Protein AF-A0A432Y8M1-F1 (afdb_monomer)

Structure (mmCIF, N/CA/C/O backbone):
data_AF-A0A432Y8M1-F1
#
_entry.id   AF-A0A432Y8M1-F1
#
loop_
_atom_site.group_PDB
_atom_site.id
_atom_site.type_symbol
_atom_site.label_atom_id
_atom_site.label_alt_id
_atom_site.label_comp_id
_atom_site.label_asym_id
_atom_site.label_entity_id
_atom_site.label_seq_id
_atom_site.pdbx_PDB_ins_code
_atom_site.Cartn_x
_atom_site.Cartn_y
_atom_site.Cartn_z
_atom_site.occupancy
_atom_site.B_iso_or_equiv
_atom_site.auth_seq_id
_atom_site.auth_comp_id
_atom_site.auth_asym_id
_atom_site.auth_atom_id
_atom_site.pdbx_PDB_model_num
ATOM 1 N N . MET A 1 1 ? -26.829 2.222 3.433 1.00 35.28 1 MET A N 1
ATOM 2 C CA . MET A 1 1 ? -25.583 2.403 4.206 1.00 35.28 1 MET A CA 1
ATOM 3 C C . MET A 1 1 ? -25.893 1.887 5.600 1.00 35.28 1 MET A C 1
ATOM 5 O O . MET A 1 1 ? -26.608 2.562 6.320 1.00 35.28 1 MET A O 1
ATOM 9 N N . PHE A 1 2 ? -25.523 0.645 5.918 1.00 35.84 2 PHE A N 1
ATOM 10 C CA . PHE A 1 2 ? -25.768 0.104 7.256 1.00 35.84 2 PHE A CA 1
ATOM 11 C C . PHE A 1 2 ? -24.775 0.771 8.207 1.00 35.84 2 PHE A C 1
ATOM 13 O O . PHE A 1 2 ? -23.561 0.630 8.025 1.00 35.84 2 PHE A O 1
ATOM 20 N N . ALA A 1 3 ? -25.286 1.562 9.150 1.00 47.31 3 ALA A N 1
ATOM 21 C CA . ALA A 1 3 ? -24.509 1.969 10.307 1.00 47.31 3 ALA A CA 1
ATOM 22 C C . ALA A 1 3 ? -24.075 0.677 11.006 1.00 47.31 3 ALA A C 1
ATOM 24 O O . ALA A 1 3 ? -24.901 -0.184 11.295 1.00 47.31 3 ALA A O 1
ATOM 25 N N . ILE A 1 4 ? -22.766 0.478 11.137 1.00 62.84 4 ILE A N 1
ATOM 26 C CA . ILE A 1 4 ? -22.266 -0.590 11.994 1.00 62.84 4 ILE A CA 1
ATOM 27 C C . ILE A 1 4 ? -22.214 0.035 13.368 1.00 62.84 4 ILE A C 1
ATOM 29 O O . ILE A 1 4 ? -21.356 0.887 13.613 1.00 62.84 4 ILE A O 1
ATOM 33 N N . ASP A 1 5 ? -23.159 -0.357 14.208 1.00 76.69 5 ASP A N 1
ATOM 34 C CA . ASP A 1 5 ? -23.204 0.077 15.591 1.00 76.69 5 ASP A CA 1
ATOM 35 C C . ASP A 1 5 ? -22.065 -0.624 16.328 1.00 76.69 5 ASP A C 1
ATOM 37 O O . ASP A 1 5 ? -22.102 -1.826 16.596 1.00 76.69 5 ASP A O 1
ATOM 41 N N . LEU A 1 6 ? -20.986 0.125 16.565 1.00 87.44 6 LEU A N 1
ATOM 42 C CA . LEU A 1 6 ? -19.929 -0.319 17.462 1.00 87.44 6 LEU A CA 1
ATOM 43 C C . LEU A 1 6 ? -20.512 -0.465 18.875 1.00 87.44 6 LEU A C 1
ATOM 45 O O . LEU A 1 6 ? -21.415 0.301 19.229 1.00 87.44 6 LEU A O 1
ATOM 49 N N . PRO A 1 7 ? -19.987 -1.392 19.695 1.00 87.25 7 PRO A N 1
ATOM 50 C CA . PRO A 1 7 ? -20.422 -1.533 21.076 1.00 87.25 7 PRO A CA 1
ATOM 51 C C . PRO A 1 7 ? -20.387 -0.174 21.805 1.00 87.25 7 PRO A C 1
ATOM 53 O O . PRO A 1 7 ? -19.376 0.538 21.732 1.00 87.25 7 PRO A O 1
ATOM 56 N N . PRO A 1 8 ? -21.486 0.237 22.466 1.00 82.81 8 PRO A N 1
ATOM 57 C CA . PRO A 1 8 ? -21.616 1.586 23.025 1.00 82.81 8 PRO A CA 1
ATOM 58 C C . PRO A 1 8 ? -20.596 1.870 24.139 1.00 82.81 8 PRO A C 1
ATOM 60 O O . PRO A 1 8 ? -20.218 3.018 24.370 1.00 82.81 8 PRO A O 1
ATOM 63 N N . ASP A 1 9 ? -20.100 0.823 24.796 1.00 85.81 9 ASP A N 1
ATOM 64 C CA . ASP A 1 9 ? -19.074 0.851 25.838 1.00 85.81 9 ASP A CA 1
ATOM 65 C C . ASP A 1 9 ? -17.673 1.224 25.324 1.00 85.81 9 ASP A C 1
ATOM 67 O O . ASP A 1 9 ? -16.829 1.654 26.112 1.00 85.81 9 ASP A O 1
ATOM 71 N N . TRP A 1 10 ? -17.412 1.120 24.015 1.00 87.69 10 TRP A N 1
ATOM 72 C CA . TRP A 1 10 ? -16.089 1.403 23.440 1.00 87.69 10 TRP A CA 1
ATOM 73 C C . TRP A 1 10 ? -15.780 2.893 23.283 1.00 87.69 10 TRP A C 1
ATOM 75 O O . TRP A 1 10 ? -14.621 3.254 23.061 1.00 87.69 10 TRP A O 1
ATOM 85 N N . GLN A 1 11 ? -16.800 3.760 23.365 1.00 88.19 11 GLN A N 1
ATOM 86 C CA . GLN A 1 11 ? -16.660 5.215 23.216 1.00 88.19 11 GLN A CA 1
ATOM 87 C C . GLN A 1 11 ? -15.778 5.592 22.007 1.00 88.19 11 GLN A C 1
ATOM 89 O O . GLN A 1 11 ? -14.809 6.352 22.112 1.00 88.19 11 GLN A O 1
ATOM 94 N N . ALA A 1 12 ? -16.073 4.988 20.854 1.00 90.25 12 ALA A N 1
ATOM 95 C CA . ALA A 1 12 ? -15.251 5.099 19.659 1.00 90.25 12 ALA A CA 1
ATOM 96 C C . ALA A 1 12 ? -15.349 6.500 19.037 1.00 90.25 12 ALA A C 1
ATOM 98 O O . ALA A 1 12 ? -16.434 6.984 18.723 1.00 90.25 12 ALA A O 1
ATOM 99 N N . THR A 1 13 ? -14.207 7.140 18.797 1.00 90.81 13 THR A N 1
ATOM 100 C CA . THR A 1 13 ? -14.116 8.388 18.028 1.00 90.81 13 THR A CA 1
ATOM 101 C C . THR A 1 13 ? -13.497 8.091 16.668 1.00 90.81 13 THR A C 1
ATOM 103 O O . THR A 1 13 ? -12.425 7.489 16.596 1.00 90.81 13 THR A O 1
ATOM 106 N N . VAL A 1 14 ? -14.158 8.501 15.580 1.00 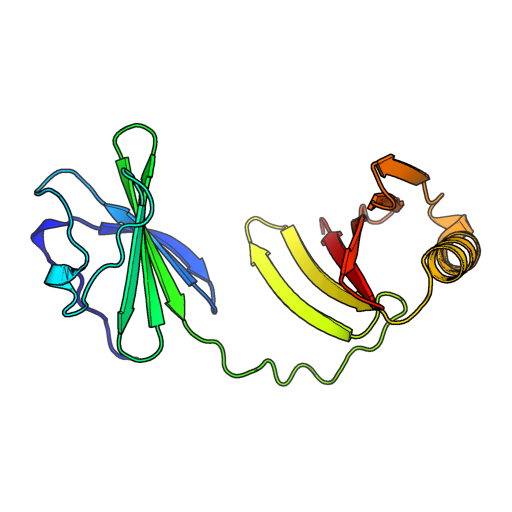91.12 14 VAL A N 1
ATOM 107 C CA . VAL A 1 14 ? -13.598 8.373 14.226 1.00 91.12 14 VAL A CA 1
ATOM 108 C C . VAL A 1 14 ? -12.345 9.237 14.135 1.00 91.12 14 VAL A C 1
ATOM 110 O O . VAL A 1 14 ? -12.407 10.450 14.314 1.00 91.12 14 VAL A O 1
ATOM 113 N N . TRP A 1 15 ? -11.209 8.605 13.854 1.00 89.75 15 TRP A N 1
ATOM 114 C CA . TRP A 1 15 ? -9.935 9.291 13.656 1.00 89.75 15 TRP A CA 1
ATOM 115 C C . TRP A 1 15 ? -9.661 9.547 12.172 1.00 89.75 15 TRP A C 1
ATOM 117 O O . TRP A 1 15 ? -9.171 10.608 11.795 1.00 89.75 15 TRP A O 1
ATOM 127 N N . SER A 1 16 ? -10.005 8.587 11.309 1.00 85.44 16 SER A N 1
ATOM 128 C CA . SER A 1 16 ? -9.890 8.733 9.859 1.00 85.44 16 SER A CA 1
ATOM 129 C C . SER A 1 16 ? -10.955 7.911 9.150 1.00 85.44 16 SER A C 1
ATOM 131 O O . SER A 1 16 ? -11.221 6.767 9.520 1.00 85.44 16 SER A O 1
ATOM 133 N N . GLU A 1 17 ? -11.539 8.472 8.096 1.00 89.19 17 GLU A N 1
ATOM 134 C CA . GLU A 1 17 ? -12.422 7.740 7.203 1.00 89.19 17 GLU A CA 1
ATOM 135 C C . GLU A 1 17 ? -11.979 7.894 5.749 1.00 89.19 17 GLU A C 1
ATOM 137 O O . GLU A 1 17 ? -11.728 8.987 5.245 1.00 89.19 17 GLU A O 1
ATOM 142 N N . GLN A 1 18 ? -11.885 6.755 5.075 1.00 82.75 18 GLN A N 1
ATOM 143 C CA . GLN A 1 18 ? -11.582 6.610 3.664 1.00 82.75 18 GLN A CA 1
ATOM 144 C C . GLN A 1 18 ? -12.573 5.623 3.039 1.00 82.75 18 GLN A C 1
ATOM 146 O O . GLN A 1 18 ? -13.315 4.902 3.714 1.00 82.75 18 GLN A O 1
ATOM 151 N N . ARG A 1 19 ? -12.566 5.533 1.708 1.00 80.12 19 ARG A N 1
ATOM 152 C CA . ARG A 1 19 ? -13.447 4.605 0.988 1.00 80.12 19 ARG A CA 1
ATOM 153 C C . ARG A 1 19 ? -13.181 3.142 1.375 1.00 80.12 19 ARG A C 1
ATOM 155 O O . ARG A 1 19 ? -14.126 2.385 1.582 1.00 80.12 19 ARG A O 1
ATOM 162 N N . SER A 1 20 ? -11.909 2.752 1.473 1.00 82.50 20 SER A N 1
ATOM 163 C CA . SER A 1 20 ? -11.458 1.390 1.804 1.00 82.50 20 SER A CA 1
ATOM 164 C C . SER A 1 20 ? -11.380 1.109 3.294 1.00 82.50 20 SER A C 1
ATOM 166 O O . SER A 1 20 ? -11.316 -0.057 3.669 1.00 82.50 20 SER A O 1
ATOM 168 N N . GLN A 1 21 ? -11.347 2.132 4.147 1.00 90.44 21 GLN A N 1
ATOM 169 C CA . GLN A 1 21 ? -11.118 1.916 5.568 1.00 90.44 21 GLN A CA 1
ATOM 170 C C . GLN A 1 21 ? -11.721 2.999 6.451 1.00 90.44 21 GLN A C 1
ATOM 172 O O . GLN A 1 21 ? -11.829 4.154 6.056 1.00 90.44 21 GLN A O 1
ATOM 177 N N . THR A 1 22 ? -12.060 2.625 7.675 1.00 92.62 22 THR A N 1
ATOM 178 C CA . THR A 1 22 ? -12.369 3.566 8.750 1.00 92.62 22 THR A CA 1
ATOM 179 C C . THR A 1 22 ? -11.517 3.193 9.953 1.00 92.62 22 THR A C 1
ATOM 181 O O . THR A 1 22 ? -11.415 2.011 10.281 1.00 92.62 22 THR A O 1
ATOM 184 N N . ILE A 1 23 ? -10.902 4.188 10.584 1.00 91.81 23 ILE A N 1
ATOM 185 C CA . ILE A 1 23 ? -10.069 4.040 11.773 1.00 91.81 23 ILE A CA 1
ATOM 186 C C . ILE A 1 23 ? -10.751 4.788 12.914 1.00 91.81 23 ILE A C 1
ATOM 188 O O . ILE A 1 23 ? -11.070 5.973 12.785 1.00 91.81 23 ILE A O 1
ATOM 192 N N . TRP A 1 24 ? -10.931 4.104 14.036 1.00 94.44 24 TRP A N 1
ATOM 193 C CA . TRP A 1 24 ? -11.433 4.669 15.279 1.00 94.44 24 TRP A CA 1
ATOM 194 C C . TRP A 1 24 ? -10.377 4.575 16.369 1.00 94.44 24 TRP A C 1
ATOM 196 O O . TRP A 1 24 ? -9.664 3.577 16.482 1.00 94.44 24 TRP A O 1
ATOM 206 N N . GLN A 1 25 ? -10.337 5.600 17.208 1.00 93.31 25 GLN A N 1
ATOM 207 C CA . GLN A 1 25 ? -9.683 5.549 18.505 1.00 93.31 25 GLN A CA 1
ATOM 208 C C . GLN A 1 25 ? -10.733 5.157 19.547 1.00 93.31 25 GLN A C 1
ATOM 210 O O . GLN A 1 25 ? -11.786 5.795 19.631 1.00 93.31 25 GLN A O 1
ATOM 215 N N . LEU A 1 26 ? -10.467 4.110 20.324 1.00 92.12 26 LEU A N 1
ATOM 216 C CA . LEU A 1 26 ? -11.366 3.643 21.379 1.00 92.12 26 LEU A CA 1
ATOM 217 C C . LEU A 1 26 ? -10.929 4.237 22.722 1.00 92.12 26 LEU A C 1
ATOM 219 O O . LEU A 1 26 ? -9.731 4.279 23.028 1.00 92.12 26 LEU A O 1
ATOM 223 N N . ARG A 1 27 ? -11.885 4.710 23.529 1.00 85.00 27 ARG A N 1
ATOM 224 C CA . ARG A 1 27 ? -11.609 5.277 24.858 1.00 85.00 27 ARG A CA 1
ATOM 225 C C . ARG A 1 27 ? -11.941 4.267 25.953 1.00 85.00 27 ARG A C 1
ATOM 227 O O . ARG A 1 27 ? -12.820 3.428 25.803 1.00 85.00 27 ARG A O 1
ATOM 234 N N . ARG A 1 28 ? -11.180 4.341 27.052 1.00 63.69 28 ARG A N 1
ATOM 235 C CA . ARG A 1 28 ? -11.203 3.399 28.183 1.00 63.69 28 ARG A CA 1
ATOM 236 C C . ARG A 1 28 ? -12.559 3.411 28.906 1.00 63.69 28 ARG A C 1
ATOM 238 O O . ARG A 1 28 ? -12.728 4.145 29.872 1.00 63.69 28 ARG A O 1
ATOM 245 N N . GLY A 1 29 ? -13.497 2.593 28.437 1.00 67.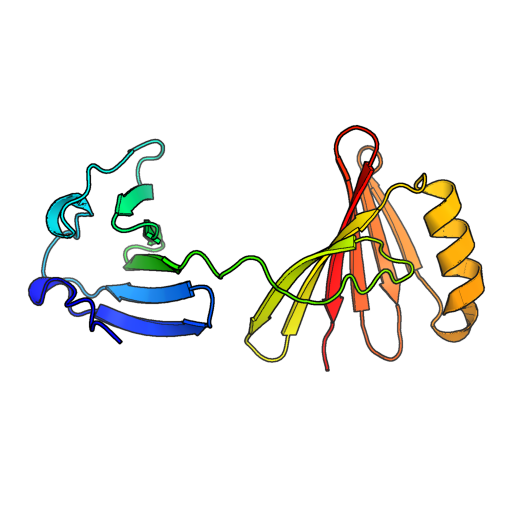38 29 GLY A N 1
ATOM 246 C CA . GLY A 1 29 ? -14.643 2.110 29.212 1.00 67.38 29 GLY A CA 1
ATOM 247 C C . GLY A 1 29 ? -14.412 0.660 29.643 1.00 67.38 29 GLY A C 1
ATOM 248 O O . GLY A 1 29 ? -14.255 0.377 30.827 1.00 67.38 29 GLY A O 1
ATOM 249 N N . ALA A 1 30 ? -14.288 -0.237 28.663 1.00 70.38 30 ALA A N 1
ATOM 250 C CA . ALA A 1 30 ? -13.956 -1.653 28.832 1.00 70.38 30 ALA A CA 1
ATOM 251 C C . ALA A 1 30 ? -12.789 -2.059 27.908 1.00 70.38 30 ALA A C 1
ATOM 253 O O . ALA A 1 30 ? -12.454 -1.324 26.977 1.00 70.38 30 ALA A O 1
ATOM 254 N N . LEU A 1 31 ? -12.150 -3.209 28.169 1.00 85.12 31 LEU A N 1
ATOM 255 C CA . LEU A 1 31 ? -11.131 -3.766 27.271 1.00 85.12 31 LEU A CA 1
ATOM 256 C C . LEU A 1 31 ? -11.832 -4.229 25.977 1.00 85.12 31 LEU A C 1
ATOM 258 O O . LEU A 1 31 ? -12.634 -5.162 26.044 1.00 85.12 31 LEU A O 1
ATOM 262 N N . PRO A 1 32 ? -11.583 -3.591 24.820 1.00 88.75 32 PRO A N 1
ATOM 263 C CA . PRO A 1 32 ? -12.315 -3.917 23.605 1.00 88.75 32 PRO A CA 1
ATOM 264 C C . PRO A 1 32 ? -11.957 -5.325 23.127 1.00 88.75 32 PRO A C 1
ATOM 266 O O . PRO A 1 32 ? -10.792 -5.723 23.157 1.00 88.75 32 PRO A O 1
ATOM 269 N N . SER A 1 33 ? -12.955 -6.068 22.650 1.00 90.12 33 SER A N 1
ATOM 270 C CA . SER A 1 33 ? -12.753 -7.388 22.052 1.00 90.12 33 SER A CA 1
ATOM 271 C C . SER A 1 33 ? -13.498 -7.520 20.734 1.00 90.12 33 SER A C 1
ATOM 273 O O . SER A 1 33 ? -14.707 -7.314 20.661 1.00 90.12 33 SER A O 1
ATOM 275 N N . LEU A 1 34 ? -12.802 -7.975 19.692 1.00 91.00 34 LEU A N 1
ATOM 276 C CA . LEU A 1 34 ? -13.424 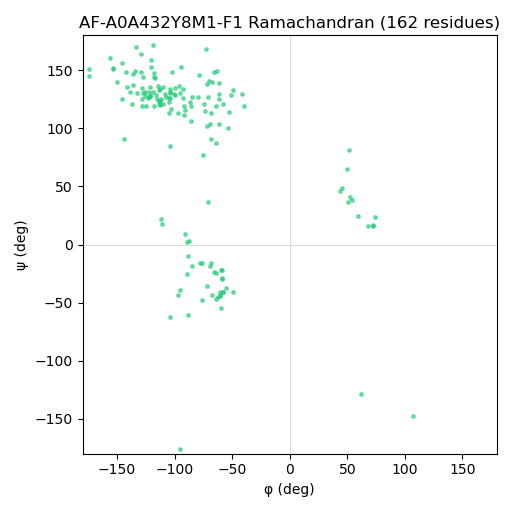-8.245 18.395 1.00 91.00 34 LEU A CA 1
ATOM 277 C C . LEU A 1 34 ? -14.559 -9.285 18.473 1.00 91.00 34 LEU A C 1
ATOM 279 O O . LEU A 1 34 ? -15.461 -9.249 17.643 1.00 91.00 34 LEU A O 1
ATOM 283 N N . THR A 1 35 ? -14.601 -10.139 19.502 1.00 90.31 35 THR A N 1
ATOM 284 C CA . THR A 1 35 ? -15.742 -11.047 19.729 1.00 90.31 35 THR A CA 1
ATOM 285 C C . THR A 1 35 ? -17.073 -10.313 19.909 1.00 90.31 35 THR A C 1
ATOM 287 O O . THR A 1 35 ? -18.109 -10.834 19.502 1.00 90.31 35 THR A O 1
ATOM 290 N N . GLN A 1 36 ? -17.059 -9.085 20.442 1.00 89.44 36 GLN A N 1
ATOM 291 C CA . GLN A 1 36 ? -18.254 -8.241 20.587 1.00 89.44 36 GLN A CA 1
ATOM 292 C C . GLN A 1 36 ? -18.802 -7.762 19.231 1.00 89.44 36 GLN A C 1
ATOM 294 O O . GLN A 1 36 ? -19.949 -7.338 19.152 1.00 89.44 36 GLN A O 1
ATOM 299 N N . LEU A 1 37 ? -18.010 -7.867 18.156 1.00 87.69 37 LEU A N 1
ATOM 300 C CA . LEU A 1 37 ? -18.436 -7.615 16.775 1.00 87.69 37 LEU A CA 1
ATOM 301 C C . LEU A 1 37 ? -18.958 -8.884 16.077 1.00 87.69 37 LEU A C 1
ATOM 303 O O . LEU A 1 37 ? -19.182 -8.874 14.867 1.00 87.69 37 LEU A O 1
ATOM 307 N N . GLY A 1 38 ? -19.136 -9.985 16.816 1.00 86.50 38 GLY A N 1
ATOM 308 C CA . GLY A 1 38 ? -19.679 -11.237 16.290 1.00 86.50 38 GLY A CA 1
ATOM 309 C C . GLY A 1 38 ? -18.704 -12.029 15.416 1.00 86.50 38 GLY A C 1
ATOM 310 O O . GLY A 1 38 ? -19.139 -12.814 14.578 1.00 86.50 38 GLY A O 1
ATOM 311 N N . CYS A 1 39 ? -17.395 -11.831 15.584 1.00 85.25 39 CYS A N 1
ATOM 312 C CA . CYS A 1 39 ? -16.365 -12.559 14.846 1.00 85.25 39 CYS A CA 1
ATOM 313 C C . CYS A 1 39 ? -15.436 -13.344 15.786 1.00 85.25 39 CYS A C 1
ATOM 315 O O . CYS A 1 39 ? -15.319 -13.025 16.969 1.00 85.25 39 CYS A O 1
ATOM 317 N N . GLN A 1 40 ? -14.748 -14.365 15.263 1.00 90.94 40 GLN A N 1
ATOM 318 C CA . GLN A 1 40 ? -13.701 -15.065 16.011 1.00 90.94 40 GLN A CA 1
ATOM 319 C C . GLN A 1 40 ? -12.332 -14.430 15.729 1.00 90.94 40 GLN A C 1
ATOM 321 O O . GLN A 1 40 ? -11.857 -14.511 14.594 1.00 90.94 40 GLN A O 1
ATOM 326 N N . PRO A 1 41 ? -11.705 -13.765 16.717 1.00 88.69 41 PRO A N 1
ATOM 327 C CA . PRO A 1 41 ? -10.414 -13.129 16.523 1.00 88.69 41 PRO A CA 1
ATOM 328 C C . PRO A 1 41 ? -9.281 -14.141 16.392 1.00 88.69 41 PRO A C 1
ATOM 330 O O . PRO A 1 41 ? -9.163 -15.094 17.160 1.00 88.69 41 PRO A O 1
ATOM 333 N N . VAL A 1 42 ? -8.386 -13.865 15.451 1.00 88.38 42 VAL A N 1
ATOM 334 C CA . VAL A 1 42 ? -7.087 -14.514 15.331 1.00 88.38 42 VAL A CA 1
ATOM 335 C C . VAL A 1 42 ? -6.069 -13.686 16.114 1.00 88.38 42 VAL A C 1
ATOM 337 O O . VAL A 1 42 ? -5.825 -12.515 15.811 1.00 88.38 42 VAL A O 1
ATOM 340 N N . HIS A 1 43 ? -5.465 -14.305 17.126 1.00 79.94 43 HIS A N 1
ATOM 341 C CA . HIS A 1 43 ? -4.448 -13.696 17.983 1.00 79.94 43 HIS A CA 1
ATOM 342 C C . HIS A 1 43 ? -3.066 -14.216 17.596 1.00 79.94 43 HIS A C 1
ATOM 344 O O . HIS A 1 43 ? -2.574 -15.185 18.167 1.00 79.94 43 HIS A O 1
ATOM 350 N N . GLN A 1 44 ? -2.443 -13.589 16.600 1.00 70.25 44 GLN A N 1
ATOM 351 C CA . GLN A 1 44 ? -1.074 -13.944 16.214 1.00 70.25 44 GLN A CA 1
ATOM 352 C C . GLN A 1 44 ? -0.019 -13.139 16.989 1.00 70.25 44 GLN A C 1
ATOM 354 O O . GLN A 1 44 ? 1.097 -13.617 17.176 1.00 70.25 44 GLN A O 1
ATOM 359 N N . PHE A 1 45 ? -0.369 -11.944 17.484 1.00 75.31 45 PHE A N 1
ATOM 360 C CA . PHE A 1 45 ? 0.535 -11.099 18.269 1.00 75.31 45 PHE A CA 1
ATOM 361 C C . PHE A 1 45 ? -0.181 -10.516 19.494 1.00 75.31 45 PHE A C 1
ATOM 363 O O . PHE A 1 45 ? -1.366 -10.206 19.442 1.00 75.31 45 PHE A O 1
ATOM 370 N N . ALA A 1 46 ? 0.542 -10.323 20.601 1.00 73.50 46 ALA A N 1
ATOM 371 C CA . ALA A 1 46 ? -0.049 -9.979 21.902 1.00 73.50 46 ALA A CA 1
ATOM 372 C C . ALA A 1 46 ? -0.881 -8.679 21.924 1.00 73.50 46 ALA A C 1
ATOM 374 O O . ALA A 1 46 ? -1.811 -8.560 22.712 1.00 73.50 46 ALA A O 1
ATOM 375 N N . ARG A 1 47 ? -0.562 -7.708 21.060 1.00 83.00 47 ARG A N 1
ATOM 376 C CA . ARG A 1 47 ? -1.229 -6.392 20.983 1.00 83.00 47 ARG A CA 1
ATOM 377 C C . ARG A 1 47 ? -2.053 -6.207 19.713 1.00 83.00 47 ARG A C 1
ATOM 379 O O . ARG A 1 47 ? -2.338 -5.081 19.313 1.00 83.00 47 ARG A O 1
ATOM 386 N N . PHE A 1 48 ? -2.370 -7.307 19.042 1.00 86.44 48 PHE A N 1
ATOM 387 C CA . PHE A 1 48 ? -2.983 -7.294 17.727 1.00 86.44 48 PHE A CA 1
ATOM 388 C C . PHE A 1 48 ? -3.942 -8.467 17.593 1.00 86.44 48 PHE A C 1
ATOM 390 O O . PHE A 1 48 ? -3.573 -9.630 17.751 1.00 86.44 48 PHE A O 1
ATOM 397 N N . SER A 1 49 ? -5.180 -8.159 17.250 1.00 90.38 49 SER A N 1
ATOM 398 C CA . SER A 1 49 ? -6.169 -9.161 16.890 1.00 90.38 49 SER A CA 1
ATOM 399 C C . SER A 1 49 ? -6.890 -8.722 15.636 1.00 90.38 49 SER A C 1
ATOM 401 O O . SER A 1 49 ? -7.037 -7.527 15.366 1.00 90.38 49 SER A O 1
ATOM 403 N N . TRP A 1 50 ? -7.318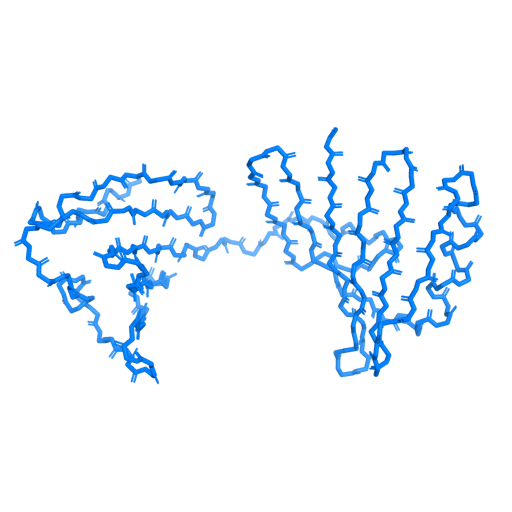 -9.693 14.847 1.00 93.31 50 TRP A N 1
ATOM 404 C CA . TRP A 1 50 ? -8.063 -9.420 13.633 1.00 93.31 50 TRP A CA 1
ATOM 405 C C . TRP A 1 50 ? -9.096 -10.503 13.377 1.00 93.31 50 TRP A C 1
ATOM 407 O O . TRP A 1 50 ? -8.967 -11.626 13.858 1.00 93.31 50 TRP A O 1
ATOM 417 N N . CYS A 1 51 ? -10.130 -10.160 12.626 1.00 90.75 51 CYS A N 1
ATOM 418 C CA . CYS A 1 51 ? -11.142 -11.107 12.188 1.00 90.75 51 CYS A CA 1
ATOM 419 C C . CYS A 1 51 ? -11.827 -10.608 10.917 1.00 90.75 51 CYS A C 1
ATOM 421 O O . CYS A 1 51 ? -11.812 -9.413 10.619 1.00 90.75 51 CYS A O 1
ATOM 423 N N . GLU A 1 52 ? -12.470 -11.513 10.186 1.00 89.31 52 GLU A N 1
ATOM 424 C CA . GLU A 1 52 ? -13.335 -11.151 9.067 1.00 89.31 52 GLU A CA 1
ATOM 425 C C . GLU A 1 52 ? -14.803 -11.379 9.445 1.00 89.31 52 GLU A C 1
ATOM 427 O O . GLU A 1 52 ? -15.171 -12.450 9.926 1.00 89.31 52 GLU A O 1
ATOM 432 N N . VAL A 1 53 ? -15.649 -10.372 9.223 1.00 89.38 53 VAL A N 1
ATOM 433 C CA . VAL A 1 53 ? -17.110 -10.484 9.334 1.00 89.38 53 VAL A CA 1
ATOM 434 C C . VAL A 1 53 ? -17.757 -9.661 8.226 1.00 89.38 53 VAL A C 1
ATOM 436 O O . VAL A 1 53 ? -17.331 -8.542 7.945 1.00 89.38 53 VAL A O 1
ATOM 439 N N . ASN A 1 54 ? -18.768 -10.214 7.553 1.00 86.25 54 ASN A N 1
ATOM 440 C CA . ASN A 1 54 ? -19.483 -9.552 6.451 1.00 86.25 54 ASN A CA 1
ATOM 441 C C . ASN A 1 54 ? -18.559 -9.013 5.333 1.00 86.25 54 ASN A C 1
ATOM 443 O O . ASN A 1 54 ? -18.769 -7.908 4.829 1.00 86.25 54 ASN A O 1
ATOM 447 N N . HIS A 1 55 ? -17.520 -9.772 4.958 1.00 85.38 55 HIS A N 1
ATOM 448 C CA . HIS A 1 55 ? -16.493 -9.371 3.976 1.00 85.38 55 HIS A CA 1
ATOM 449 C C . HIS A 1 55 ? -15.718 -8.095 4.344 1.00 85.38 55 HIS A C 1
ATOM 451 O O . HIS A 1 55 ? -15.212 -7.376 3.473 1.00 85.38 55 HIS A O 1
ATOM 457 N N . GLN A 1 56 ? -15.654 -7.786 5.635 1.00 89.56 56 GLN A N 1
ATOM 458 C CA . GLN A 1 56 ? -14.878 -6.690 6.185 1.00 89.56 56 GLN A CA 1
ATOM 459 C C . GLN A 1 56 ? -13.851 -7.263 7.146 1.00 89.56 56 GLN A C 1
ATOM 461 O O . GLN A 1 56 ? -14.183 -8.060 8.022 1.00 89.56 56 GLN A O 1
ATOM 466 N N . LEU A 1 57 ? -12.606 -6.834 6.976 1.00 90.94 57 LEU A N 1
ATOM 467 C CA . LEU A 1 57 ? -11.537 -7.171 7.899 1.00 90.94 57 LEU A CA 1
ATOM 468 C C . LEU A 1 57 ? -11.545 -6.138 9.021 1.00 90.94 57 LEU A C 1
ATOM 470 O O . LEU A 1 57 ? -11.410 -4.939 8.779 1.00 90.94 57 LEU A O 1
ATOM 474 N N . TRP A 1 58 ? -11.692 -6.616 10.244 1.00 93.19 58 TRP A N 1
ATOM 475 C CA . TRP A 1 58 ? -11.573 -5.818 11.449 1.00 93.19 58 TRP A CA 1
ATOM 476 C C . TRP A 1 58 ? -10.240 -6.099 12.101 1.00 93.19 58 TRP A C 1
ATOM 478 O O . TRP A 1 58 ? -9.836 -7.251 12.239 1.00 93.19 58 TRP A O 1
ATOM 488 N N . VAL A 1 59 ? -9.567 -5.032 12.498 1.00 93.38 59 VAL A N 1
ATOM 489 C CA . VAL A 1 59 ? -8.272 -5.082 13.158 1.00 93.38 59 VAL A CA 1
ATOM 490 C C . VAL A 1 59 ? -8.362 -4.256 14.424 1.00 93.38 59 VAL A C 1
ATOM 492 O O . VAL A 1 59 ? -8.713 -3.079 14.375 1.00 93.38 59 VAL A O 1
ATOM 495 N N . LEU A 1 60 ? -8.032 -4.874 15.549 1.00 92.88 60 LEU A N 1
ATOM 496 C CA . LEU A 1 60 ? -7.905 -4.222 16.839 1.00 92.88 60 LEU A CA 1
ATOM 497 C C . LEU A 1 60 ? -6.440 -4.276 17.259 1.00 92.88 60 LEU A C 1
ATOM 499 O O . LEU A 1 60 ? -5.863 -5.357 17.398 1.00 92.88 60 LEU A O 1
ATOM 503 N N . GLN A 1 61 ? -5.852 -3.104 17.466 1.00 93.69 61 GLN A N 1
ATOM 504 C CA . GLN A 1 61 ? -4.456 -2.958 17.861 1.00 93.69 61 GLN A CA 1
ATOM 505 C C . GLN A 1 61 ? -4.328 -2.080 19.105 1.00 93.69 61 GLN A C 1
ATOM 507 O O . GLN A 1 61 ? -5.048 -1.091 19.260 1.00 93.69 61 GLN A O 1
ATOM 512 N N . GLU A 1 62 ? -3.378 -2.421 19.968 1.00 90.62 62 GLU A N 1
ATOM 513 C CA . GLU A 1 62 ? -2.983 -1.596 21.105 1.00 90.62 62 GLU A CA 1
ATOM 514 C C . GLU A 1 62 ? -1.639 -0.917 20.816 1.00 90.62 62 GLU A C 1
ATOM 516 O O . GLU A 1 62 ? -0.627 -1.575 20.570 1.00 90.62 62 GLU A O 1
ATOM 521 N N . SER A 1 63 ? -1.615 0.414 20.873 1.00 88.81 63 SER A N 1
ATOM 522 C CA . SER A 1 63 ? -0.401 1.214 20.699 1.00 88.81 63 SER A CA 1
ATOM 523 C C . SER A 1 63 ? -0.372 2.352 21.711 1.00 88.81 63 SER A C 1
ATOM 525 O O . SER A 1 63 ? -1.366 3.053 21.887 1.00 88.81 63 SER A O 1
ATOM 527 N N . ALA A 1 64 ? 0.761 2.515 22.401 1.00 88.00 64 ALA A N 1
ATOM 528 C CA . ALA A 1 64 ? 0.960 3.529 23.444 1.00 88.00 64 ALA A CA 1
ATOM 529 C C . ALA A 1 64 ? -0.155 3.563 24.520 1.00 88.00 64 ALA A C 1
ATOM 531 O O . ALA A 1 64 ? -0.546 4.627 24.997 1.00 88.00 64 ALA A O 1
ATOM 532 N N . GLY A 1 65 ? -0.695 2.394 24.893 1.00 87.56 65 GLY A N 1
ATOM 533 C CA . GLY A 1 65 ? -1.766 2.273 25.892 1.00 87.56 65 GLY A CA 1
ATOM 534 C C . GLY A 1 65 ? -3.142 2.762 25.422 1.00 87.56 65 GLY A C 1
ATOM 535 O O . GLY A 1 65 ? -4.022 3.001 26.259 1.00 87.56 65 GLY A O 1
ATOM 536 N N . GLN A 1 66 ? -3.313 2.931 24.107 1.00 91.31 66 GLN A N 1
ATOM 537 C CA . GLN A 1 66 ? -4.565 3.257 23.431 1.00 91.31 66 GLN A CA 1
ATOM 538 C C . GLN A 1 66 ? -4.965 2.135 22.475 1.00 91.31 66 GLN A C 1
ATOM 540 O O . GLN A 1 66 ? -4.113 1.498 21.852 1.00 91.31 66 GLN A O 1
ATOM 545 N N . PHE A 1 67 ? -6.272 1.939 22.323 1.00 92.44 67 PHE A N 1
ATOM 546 C CA . PHE A 1 67 ? -6.828 0.965 21.396 1.00 92.44 67 PHE A CA 1
ATOM 547 C C . PHE A 1 67 ? -7.284 1.645 20.114 1.00 92.44 67 PHE A C 1
ATOM 549 O O . PHE A 1 67 ? -7.971 2.669 20.135 1.00 92.44 67 PHE A O 1
ATOM 556 N N . TRP A 1 68 ? -6.926 1.031 18.997 1.00 93.94 68 TRP A N 1
ATOM 557 C CA . TRP A 1 68 ? -7.307 1.472 17.670 1.00 93.94 68 TRP A CA 1
ATOM 558 C C . TRP A 1 68 ? -8.052 0.351 16.976 1.00 93.94 68 TRP A C 1
ATOM 560 O O . TRP A 1 68 ? -7.551 -0.769 16.865 1.00 93.94 68 TRP A O 1
ATOM 570 N N . LEU A 1 69 ? -9.238 0.677 16.486 1.00 94.00 69 LEU A N 1
ATOM 571 C CA . LEU A 1 69 ? -10.035 -0.216 15.670 1.00 94.00 69 LEU A CA 1
ATOM 572 C C . LEU A 1 69 ? -9.926 0.240 14.225 1.00 94.00 69 LEU A C 1
ATOM 574 O O . LEU A 1 69 ? -10.131 1.413 13.928 1.00 94.00 69 LEU A O 1
ATOM 578 N N . THR A 1 70 ? -9.631 -0.678 13.320 1.00 93.44 70 THR A N 1
ATOM 579 C CA . THR A 1 70 ? -9.639 -0.413 11.885 1.00 93.44 70 THR A CA 1
ATOM 580 C C . THR A 1 70 ? -10.582 -1.385 11.208 1.00 93.44 70 THR A C 1
ATOM 582 O O . THR A 1 70 ? -10.453 -2.596 11.362 1.00 93.44 70 THR A O 1
ATOM 585 N N . ARG A 1 71 ? -11.528 -0.853 10.438 1.00 93.31 71 ARG A N 1
ATOM 586 C CA . ARG A 1 71 ? -12.367 -1.632 9.530 1.00 93.31 71 ARG A CA 1
ATOM 587 C C . ARG A 1 71 ? -11.852 -1.422 8.127 1.00 93.31 71 ARG A C 1
ATOM 589 O O . ARG A 1 71 ? -11.982 -0.320 7.600 1.00 93.31 71 ARG A O 1
ATOM 596 N N . TYR A 1 72 ? -11.388 -2.485 7.498 1.00 89.06 72 TYR A N 1
ATOM 597 C CA . TYR A 1 72 ? -11.120 -2.531 6.073 1.00 89.06 72 TYR A CA 1
ATOM 598 C C . TYR A 1 72 ? -12.366 -3.024 5.348 1.00 89.06 72 TYR A C 1
ATOM 600 O O . TYR A 1 72 ? -12.826 -4.153 5.519 1.00 89.06 72 TYR A O 1
ATOM 608 N N . ARG A 1 73 ? -12.924 -2.150 4.519 1.00 87.00 73 ARG A N 1
ATOM 609 C CA . ARG A 1 73 ? -13.993 -2.487 3.591 1.00 87.00 73 ARG A CA 1
ATOM 610 C C . ARG A 1 73 ? -13.338 -3.046 2.339 1.00 87.00 73 ARG A C 1
ATOM 612 O O . ARG A 1 73 ? -12.487 -2.386 1.736 1.00 87.00 73 ARG A O 1
ATOM 619 N N . ARG A 1 74 ? -13.766 -4.233 1.910 1.00 77.44 74 ARG A N 1
ATOM 620 C CA . ARG A 1 74 ? -13.410 -4.730 0.584 1.00 77.44 74 ARG A CA 1
ATOM 621 C C . ARG A 1 74 ? -13.980 -3.752 -0.435 1.00 77.44 74 ARG A C 1
ATOM 623 O O . ARG A 1 74 ? -15.188 -3.704 -0.659 1.00 77.44 74 ARG A O 1
ATOM 630 N N . LEU A 1 75 ? -13.117 -2.919 -1.010 1.00 67.88 75 LEU A N 1
ATOM 631 C CA . LEU A 1 75 ? -13.531 -2.113 -2.142 1.00 67.88 75 LEU A CA 1
ATOM 632 C C . LEU A 1 75 ? -13.930 -3.078 -3.261 1.00 67.88 75 LEU A C 1
ATOM 634 O O . LEU A 1 75 ? -13.231 -4.081 -3.461 1.00 67.88 75 LEU A O 1
ATOM 638 N N . PRO A 1 76 ? -15.015 -2.804 -4.009 1.00 62.97 76 PRO A N 1
ATOM 639 C CA . PRO A 1 76 ? -15.180 -3.453 -5.300 1.00 62.97 76 PRO A CA 1
ATOM 640 C C . PRO A 1 76 ? -13.860 -3.277 -6.049 1.00 62.97 76 PRO A C 1
ATOM 642 O O . PRO A 1 76 ? -13.292 -2.178 -5.997 1.00 62.97 76 PRO A O 1
ATOM 645 N N . LYS A 1 77 ? -13.344 -4.368 -6.650 1.00 56.31 77 LYS A N 1
ATOM 646 C CA . LYS A 1 77 ? -12.102 -4.336 -7.439 1.00 56.31 77 LYS A CA 1
ATOM 647 C C . LYS A 1 77 ? -12.134 -3.041 -8.235 1.00 56.31 77 LYS A C 1
ATOM 649 O O . LYS A 1 77 ? -13.120 -2.855 -8.952 1.00 56.31 77 LYS A O 1
ATOM 654 N N . PRO A 1 78 ? -11.163 -2.132 -8.049 1.00 51.72 78 PRO A N 1
ATOM 655 C CA . PRO A 1 78 ? -11.219 -0.857 -8.723 1.00 51.72 78 PRO A CA 1
ATOM 656 C C . PRO A 1 78 ? -11.405 -1.139 -10.210 1.00 51.72 78 PRO A C 1
ATOM 658 O O . PRO A 1 78 ? -10.512 -1.677 -10.857 1.00 51.72 78 PRO A O 1
ATOM 661 N N . THR A 1 79 ? -12.556 -0.751 -10.760 1.00 48.38 79 THR A N 1
ATOM 662 C CA . THR A 1 79 ? -12.773 -0.580 -12.201 1.00 48.38 79 THR A CA 1
ATOM 663 C C . THR A 1 79 ? -11.999 0.652 -12.672 1.00 48.38 79 THR A C 1
ATOM 665 O O . THR A 1 79 ? -12.454 1.436 -13.497 1.00 48.38 79 THR A O 1
ATOM 668 N N . VAL A 1 80 ? -10.818 0.880 -12.097 1.00 53.91 80 VAL A N 1
ATOM 669 C CA . VAL A 1 80 ? -9.847 1.794 -12.656 1.00 53.91 80 VAL A CA 1
ATOM 670 C C . VAL A 1 80 ? -9.396 1.061 -13.902 1.00 53.91 80 VAL A C 1
ATOM 672 O O . VAL A 1 80 ? -8.701 0.047 -13.810 1.00 53.91 80 VAL A O 1
ATOM 675 N N . ALA A 1 81 ? -9.890 1.517 -15.057 1.00 55.84 81 ALA A N 1
ATOM 676 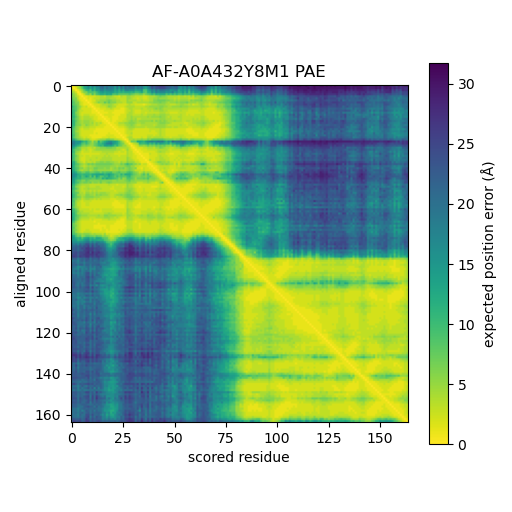C CA . ALA A 1 81 ? -9.381 1.084 -16.348 1.00 55.84 81 ALA A CA 1
ATOM 677 C C . ALA A 1 81 ? -7.856 1.018 -16.226 1.00 55.84 81 ALA A C 1
ATOM 679 O O . ALA A 1 81 ? -7.290 1.967 -15.673 1.00 55.84 81 ALA A O 1
ATOM 680 N N . PRO A 1 82 ? -7.209 -0.090 -16.624 1.00 55.75 82 PRO A N 1
ATOM 681 C CA . PRO A 1 82 ? -5.791 -0.289 -16.385 1.00 55.75 82 PRO A CA 1
ATOM 682 C C . PRO A 1 82 ? -5.036 0.913 -16.941 1.00 55.75 82 PRO A C 1
ATOM 684 O O . PRO A 1 82 ? -4.827 1.038 -18.146 1.00 55.75 82 PRO A O 1
ATOM 687 N N . ARG A 1 83 ? -4.649 1.835 -16.055 1.00 60.53 83 ARG A N 1
ATOM 688 C CA . ARG A 1 83 ? -3.714 2.900 -16.379 1.00 60.53 83 ARG A CA 1
ATOM 689 C C . ARG A 1 83 ? -2.361 2.219 -16.409 1.00 60.53 83 ARG A C 1
ATOM 691 O O . ARG A 1 83 ? -1.610 2.282 -15.444 1.00 60.53 83 ARG A O 1
ATOM 698 N N . ASN A 1 84 ? -2.104 1.509 -17.503 1.00 65.81 84 ASN A N 1
ATOM 699 C CA . ASN A 1 84 ? -0.774 1.043 -17.840 1.00 65.81 84 ASN A CA 1
ATOM 700 C C . ASN A 1 84 ? 0.033 2.288 -18.184 1.00 65.81 84 ASN A C 1
ATOM 702 O O . ASN A 1 84 ? 0.020 2.778 -19.311 1.00 65.81 84 ASN A O 1
ATOM 706 N N . ASN A 1 85 ? 0.673 2.849 -17.169 1.00 85.06 85 ASN A N 1
ATOM 707 C CA . ASN A 1 85 ? 1.746 3.800 -17.371 1.00 85.06 85 ASN A CA 1
ATOM 708 C C . ASN A 1 85 ? 3.078 3.040 -17.300 1.00 85.06 85 ASN A C 1
ATOM 710 O O . ASN A 1 85 ? 3.126 1.817 -17.162 1.00 85.06 85 ASN A O 1
ATOM 714 N N . TRP A 1 86 ? 4.178 3.776 -17.384 1.00 89.56 86 TRP A N 1
ATOM 715 C CA . TRP A 1 86 ? 5.517 3.202 -17.300 1.00 89.56 86 TRP A CA 1
ATOM 716 C C . TRP A 1 86 ? 5.802 2.460 -15.982 1.00 89.56 86 TRP A C 1
ATOM 718 O O . TRP A 1 86 ? 6.684 1.605 -15.946 1.00 89.56 86 TRP A O 1
ATOM 728 N N . ARG A 1 87 ? 5.053 2.764 -14.910 1.00 91.00 87 ARG A N 1
ATOM 729 C CA . ARG A 1 87 ? 5.152 2.090 -13.609 1.00 91.00 87 ARG A CA 1
ATOM 730 C C . ARG A 1 87 ? 4.495 0.709 -13.632 1.00 91.00 87 ARG A C 1
ATOM 732 O O . ARG A 1 87 ? 4.790 -0.102 -12.763 1.00 91.00 87 ARG A O 1
ATOM 739 N N . GLY A 1 88 ? 3.671 0.416 -14.637 1.00 91.56 88 GLY A N 1
ATOM 740 C CA . GLY A 1 88 ? 3.030 -0.878 -14.844 1.00 91.56 88 GLY A CA 1
ATOM 741 C C . GLY A 1 88 ? 1.539 -0.859 -14.521 1.00 91.56 88 GLY A C 1
ATOM 742 O O . GLY A 1 88 ? 0.849 0.140 -14.726 1.00 91.56 88 GLY A O 1
ATOM 743 N N . ARG A 1 89 ? 1.029 -1.994 -14.039 1.00 90.69 89 ARG A N 1
ATOM 744 C CA . ARG A 1 89 ? -0.383 -2.182 -13.701 1.00 90.69 89 ARG A CA 1
ATOM 745 C C . ARG A 1 89 ? -0.646 -1.692 -12.282 1.00 90.69 89 ARG A C 1
ATOM 747 O O . ARG A 1 89 ? -0.102 -2.254 -11.336 1.00 90.69 89 ARG A O 1
ATOM 754 N N . LEU A 1 90 ? -1.517 -0.697 -12.127 1.00 88.25 90 LEU A N 1
ATOM 755 C CA . LEU A 1 90 ? -1.965 -0.238 -10.810 1.00 88.25 90 LEU A CA 1
ATOM 756 C C . LEU A 1 90 ? -2.688 -1.375 -10.067 1.00 88.25 90 LEU A C 1
ATOM 758 O O . LEU A 1 90 ? -3.645 -1.957 -10.580 1.00 88.25 90 LEU A O 1
ATOM 762 N N . LEU A 1 91 ? -2.223 -1.683 -8.860 1.00 84.31 91 LEU A N 1
ATOM 763 C CA . LEU A 1 91 ? -2.839 -2.637 -7.940 1.00 84.31 91 LEU A CA 1
ATOM 764 C C . LEU A 1 91 ? -3.718 -1.927 -6.914 1.00 84.31 91 LEU A C 1
ATOM 766 O O . LEU A 1 91 ? -4.822 -2.387 -6.621 1.00 84.31 91 LEU A O 1
ATOM 770 N N . GLN A 1 92 ? -3.225 -0.817 -6.363 1.00 84.25 92 GLN A N 1
ATOM 771 C CA . GLN A 1 92 ? -3.877 -0.124 -5.260 1.00 84.25 92 GLN A CA 1
ATOM 772 C C . GLN A 1 92 ? -3.536 1.364 -5.250 1.00 84.25 92 GLN A C 1
ATOM 774 O O . GLN A 1 92 ? -2.453 1.760 -5.667 1.00 84.25 92 GLN A O 1
ATOM 779 N N . GLN A 1 93 ? -4.459 2.176 -4.743 1.00 85.25 93 GLN A N 1
ATOM 780 C CA . GLN A 1 93 ? -4.257 3.599 -4.501 1.00 85.25 93 GLN A CA 1
ATOM 781 C C . GLN A 1 93 ? -4.831 3.966 -3.132 1.00 85.25 93 GLN A C 1
ATOM 783 O O . GLN A 1 93 ? -5.934 3.543 -2.776 1.00 85.25 93 GLN A O 1
ATOM 788 N N . PHE A 1 94 ? -4.090 4.777 -2.389 1.00 83.00 94 PHE A N 1
ATOM 789 C CA . PHE A 1 94 ? -4.468 5.341 -1.105 1.00 83.00 94 PHE A CA 1
ATOM 790 C C . PHE A 1 94 ? -4.320 6.853 -1.174 1.00 83.00 94 PHE A C 1
ATOM 792 O O . PHE A 1 94 ? -3.272 7.353 -1.565 1.00 83.00 94 PHE A O 1
ATOM 799 N N . ASN A 1 95 ? -5.349 7.576 -0.744 1.00 82.31 95 ASN A N 1
ATOM 800 C CA . ASN A 1 95 ? -5.322 9.031 -0.663 1.00 82.31 95 ASN A CA 1
ATOM 801 C C . ASN A 1 95 ? -5.594 9.437 0.788 1.00 82.31 95 ASN A C 1
ATOM 803 O O . ASN A 1 95 ? -6.584 8.992 1.374 1.00 82.31 95 ASN A O 1
ATOM 807 N N . GLY A 1 96 ? -4.738 10.269 1.376 1.00 74.00 96 GLY A N 1
ATOM 808 C CA . GLY A 1 96 ? -4.917 10.751 2.745 1.00 74.00 96 GLY A CA 1
ATOM 809 C C . GLY A 1 96 ? -3.876 11.790 3.144 1.00 74.00 96 GLY A C 1
ATOM 810 O O . GLY A 1 96 ? -2.731 11.708 2.718 1.00 74.00 96 GLY A O 1
ATOM 811 N N . GLN A 1 97 ? -4.279 12.769 3.964 1.00 77.81 97 GLN A N 1
ATOM 812 C CA . GLN A 1 97 ? -3.391 13.821 4.492 1.00 77.81 97 GLN A CA 1
ATOM 813 C C . GLN A 1 97 ? -2.625 14.592 3.398 1.00 77.81 97 GLN A C 1
ATOM 815 O O . GLN A 1 97 ? -1.444 14.890 3.547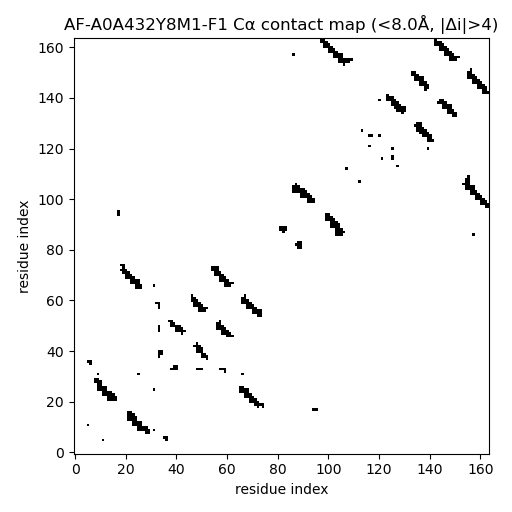 1.00 77.81 97 GLN A O 1
ATOM 820 N N . GLY A 1 98 ? -3.280 14.865 2.264 1.00 78.69 98 GLY A N 1
ATOM 821 C CA . GLY A 1 98 ? -2.640 15.531 1.127 1.00 78.69 98 GLY A CA 1
ATOM 822 C C . GLY A 1 98 ? -1.565 14.687 0.439 1.00 78.69 98 GLY A C 1
ATOM 823 O O . GLY A 1 98 ? -0.773 15.232 -0.305 1.00 78.69 98 GLY A O 1
ATOM 824 N N . LYS A 1 99 ? -1.509 13.374 0.673 1.00 79.44 99 LYS A N 1
ATOM 825 C CA . LYS A 1 99 ? -0.588 12.455 -0.003 1.00 79.44 99 LYS A CA 1
ATOM 826 C C . LYS A 1 99 ? -1.379 11.421 -0.791 1.00 79.44 99 LYS A C 1
ATOM 828 O O . LYS A 1 99 ? -2.439 10.967 -0.347 1.00 79.44 99 LYS A O 1
ATOM 833 N N . SER A 1 100 ? -0.848 11.042 -1.949 1.00 86.38 100 SER A N 1
ATOM 834 C CA . SER A 1 100 ? -1.336 9.904 -2.730 1.00 86.38 100 SER A CA 1
ATOM 835 C C . SER A 1 100 ? -0.240 8.850 -2.785 1.00 86.38 100 SER A C 1
ATOM 837 O O . SER A 1 100 ? 0.889 9.153 -3.164 1.00 86.38 100 SER A O 1
ATOM 839 N N . ILE A 1 101 ? -0.578 7.630 -2.378 1.00 88.75 101 ILE A N 1
ATOM 840 C CA . ILE A 1 101 ? 0.286 6.456 -2.467 1.00 88.75 101 ILE A CA 1
ATOM 841 C C . ILE A 1 101 ? -0.347 5.498 -3.465 1.00 88.75 101 ILE A C 1
ATOM 843 O O . ILE A 1 101 ? -1.491 5.077 -3.301 1.00 88.75 101 ILE A O 1
ATOM 847 N N . GLU A 1 102 ? 0.403 5.126 -4.486 1.00 91.88 102 GLU A N 1
ATOM 848 C CA . GLU A 1 102 ? -0.019 4.218 -5.541 1.00 91.88 102 GLU A CA 1
ATOM 849 C C . GLU A 1 102 ? 0.919 3.008 -5.584 1.00 91.88 102 GLU A C 1
ATOM 851 O O . GLU A 1 102 ? 2.139 3.150 -5.519 1.00 91.88 102 GLU A O 1
ATOM 856 N N . VAL A 1 103 ? 0.354 1.808 -5.706 1.00 90.31 103 VAL A N 1
ATOM 857 C CA . VAL A 1 103 ? 1.094 0.544 -5.784 1.00 90.31 103 VAL A CA 1
ATOM 858 C C . VAL A 1 103 ? 0.918 -0.038 -7.176 1.00 90.31 103 VAL A C 1
ATOM 860 O O . VAL A 1 103 ? -0.214 -0.275 -7.601 1.00 90.31 103 VAL A O 1
ATOM 863 N N . PHE A 1 104 ? 2.018 -0.301 -7.874 1.00 93.62 104 PHE A N 1
ATOM 864 C CA . PHE A 1 104 ? 2.033 -0.865 -9.221 1.00 93.62 104 PHE A CA 1
ATOM 865 C C . PHE A 1 104 ? 2.794 -2.184 -9.270 1.00 93.62 104 PHE A C 1
ATOM 867 O O . PHE A 1 104 ? 3.725 -2.404 -8.501 1.00 93.62 104 PHE A O 1
ATOM 874 N N . LEU A 1 105 ? 2.417 -3.025 -10.229 1.00 93.25 105 LEU A N 1
ATOM 875 C CA . LEU A 1 105 ? 3.134 -4.233 -10.614 1.00 93.25 105 LEU A CA 1
ATOM 876 C C . LEU A 1 105 ? 3.720 -4.054 -12.013 1.00 93.25 105 LEU A C 1
ATOM 878 O O . LEU A 1 105 ? 2.989 -3.745 -12.961 1.00 93.25 105 LEU A O 1
ATOM 882 N N . ASN A 1 106 ? 5.024 -4.254 -12.146 1.00 94.12 106 ASN A N 1
ATOM 883 C CA . ASN A 1 106 ? 5.765 -4.047 -13.379 1.00 94.12 106 ASN A CA 1
ATOM 884 C C . ASN A 1 106 ? 6.479 -5.330 -13.803 1.00 94.12 106 ASN A C 1
ATOM 886 O O . ASN A 1 106 ? 7.171 -5.951 -13.008 1.00 94.12 106 ASN A O 1
ATOM 890 N N . LYS A 1 107 ? 6.332 -5.702 -15.074 1.00 93.81 107 LYS A N 1
ATOM 891 C CA . LYS A 1 107 ? 6.951 -6.903 -15.656 1.00 93.81 107 LYS A CA 1
ATOM 892 C C . LYS A 1 107 ? 8.354 -6.667 -16.206 1.00 93.81 107 LYS A C 1
ATOM 894 O O . LYS A 1 107 ? 9.017 -7.612 -16.616 1.00 93.81 107 LYS A O 1
ATOM 899 N N . HIS A 1 108 ? 8.783 -5.412 -16.298 1.00 93.38 108 HIS A N 1
ATOM 900 C CA . HIS A 1 108 ? 10.091 -5.083 -16.844 1.00 93.38 108 HIS A CA 1
ATOM 901 C C . HIS A 1 108 ? 11.174 -5.330 -15.808 1.00 93.38 108 HIS A C 1
ATOM 903 O O . HIS A 1 108 ? 10.999 -5.077 -14.617 1.00 93.38 108 HIS A O 1
ATOM 909 N N . HIS A 1 109 ? 12.335 -5.756 -16.289 1.00 93.31 109 HIS A N 1
ATOM 910 C CA . HIS A 1 109 ? 13.505 -5.899 -15.446 1.00 93.31 109 HIS A CA 1
ATOM 911 C C . HIS A 1 109 ? 13.964 -4.527 -14.930 1.00 93.31 109 HIS A C 1
ATOM 913 O O . HIS A 1 109 ? 13.884 -3.521 -15.641 1.00 93.31 109 HIS A O 1
ATOM 919 N N . ILE A 1 110 ? 14.533 -4.478 -13.723 1.00 92.25 110 ILE A N 1
ATOM 920 C CA . ILE A 1 110 ? 14.908 -3.215 -13.071 1.00 92.25 110 ILE A CA 1
ATOM 921 C C . ILE A 1 110 ? 15.843 -2.344 -13.919 1.00 92.25 110 ILE A C 1
ATOM 923 O O . ILE A 1 110 ? 15.682 -1.128 -13.978 1.00 92.25 110 ILE A O 1
ATOM 927 N N . LYS A 1 111 ? 16.776 -2.967 -14.648 1.00 92.50 111 LYS A N 1
ATOM 928 C CA . LYS A 1 111 ? 17.681 -2.259 -15.571 1.00 92.50 111 LYS A CA 1
ATOM 929 C C . LYS A 1 111 ? 16.917 -1.523 -16.678 1.00 92.50 111 LYS A C 1
ATOM 931 O O . LYS A 1 111 ? 17.255 -0.388 -16.984 1.00 92.50 111 LYS A O 1
ATOM 936 N N . GLN A 1 112 ? 15.869 -2.135 -17.235 1.00 92.88 112 GLN A N 1
ATOM 937 C CA . GLN A 1 112 ? 15.039 -1.511 -18.272 1.00 92.88 112 GLN A CA 1
ATOM 938 C C . GLN A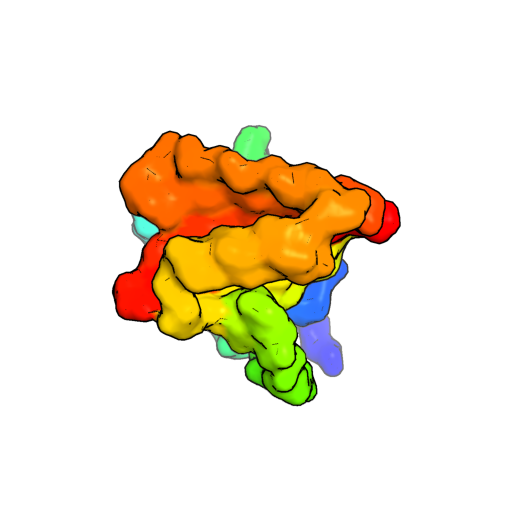 1 112 ? 14.251 -0.334 -17.699 1.00 92.88 112 GLN A C 1
ATOM 940 O O . GLN A 1 112 ? 14.205 0.734 -18.306 1.00 92.88 112 GLN A O 1
ATOM 945 N N . LEU A 1 113 ? 13.674 -0.517 -16.507 1.00 92.25 113 LEU A N 1
ATOM 946 C CA . LEU A 1 113 ? 12.941 0.533 -15.808 1.00 92.25 113 LEU A CA 1
ATOM 947 C C . LEU A 1 113 ? 13.842 1.735 -15.504 1.00 92.25 113 LEU A C 1
ATOM 949 O O . LEU A 1 113 ? 13.452 2.872 -15.756 1.00 92.25 113 LEU A O 1
ATOM 953 N N . ARG A 1 114 ? 15.063 1.482 -15.023 1.00 92.12 114 ARG A N 1
ATOM 954 C CA . ARG A 1 114 ? 16.063 2.517 -14.754 1.00 92.12 114 ARG A CA 1
ATOM 955 C C . ARG A 1 114 ? 16.409 3.308 -16.014 1.00 92.12 114 ARG A C 1
ATOM 957 O O . ARG A 1 114 ? 16.245 4.524 -16.011 1.00 92.12 114 ARG A O 1
ATOM 964 N N . SER A 1 115 ? 16.810 2.633 -17.094 1.00 92.31 115 SER A N 1
ATOM 965 C CA . SER A 1 115 ? 17.143 3.305 -18.358 1.00 92.31 115 SER A CA 1
ATOM 966 C C . SER A 1 115 ? 15.964 4.116 -18.894 1.00 92.31 115 SER A C 1
ATOM 968 O O . SER A 1 115 ? 16.133 5.248 -19.341 1.00 92.31 115 SER A O 1
ATOM 970 N N . PHE A 1 116 ? 14.750 3.573 -18.802 1.00 92.38 116 PHE A N 1
ATOM 971 C CA . PHE A 1 116 ? 13.546 4.289 -19.200 1.00 92.38 116 PHE A CA 1
ATOM 972 C C . PHE A 1 116 ? 13.321 5.557 -18.366 1.00 92.38 116 PHE A C 1
ATOM 974 O O . PHE A 1 116 ? 13.014 6.606 -18.929 1.00 92.38 116 PHE A O 1
ATOM 981 N N . VAL A 1 117 ? 13.465 5.485 -17.040 1.00 91.31 117 VAL A N 1
ATOM 982 C CA . VAL A 1 117 ? 13.285 6.636 -16.142 1.00 91.31 117 VAL A CA 1
ATOM 983 C C . VAL A 1 117 ? 14.332 7.713 -16.412 1.00 91.31 117 VAL A C 1
ATOM 985 O O . VAL A 1 117 ? 13.971 8.883 -16.534 1.00 91.31 117 VAL A O 1
ATOM 988 N N . GLU A 1 118 ? 15.602 7.325 -16.535 1.00 91.25 118 GLU A N 1
ATOM 989 C CA . GLU A 1 118 ? 16.716 8.235 -16.817 1.00 91.25 118 GLU A CA 1
ATOM 990 C C . GLU A 1 118 ? 16.485 9.009 -18.126 1.00 91.25 118 GLU A C 1
ATOM 992 O O . GLU A 1 118 ? 16.694 10.223 -18.164 1.00 91.25 118 GLU A O 1
ATOM 997 N N . LEU A 1 119 ? 15.966 8.337 -19.163 1.00 92.50 119 LEU A N 1
ATOM 998 C CA . LEU A 1 119 ? 15.632 8.941 -20.458 1.00 92.50 119 LEU A CA 1
ATOM 999 C C . LEU A 1 119 ? 14.340 9.771 -20.430 1.00 92.50 119 LEU A C 1
ATOM 1001 O O . LEU A 1 119 ? 14.302 10.893 -20.926 1.00 92.50 119 LEU A O 1
ATOM 1005 N N . ARG A 1 120 ? 13.247 9.241 -19.871 1.00 89.81 120 ARG A N 1
ATOM 1006 C CA . ARG A 1 120 ? 11.937 9.913 -19.909 1.00 89.81 120 ARG A CA 1
ATOM 1007 C C . ARG A 1 120 ? 11.886 11.133 -18.998 1.00 89.81 120 ARG A C 1
ATOM 1009 O O . ARG A 1 120 ? 11.213 12.115 -19.313 1.00 89.81 120 ARG A O 1
ATOM 1016 N N . PHE A 1 121 ? 12.553 11.057 -17.854 1.00 91.94 121 PHE A N 1
ATOM 1017 C CA . PHE A 1 121 ? 12.475 12.065 -16.806 1.00 91.94 121 PHE A CA 1
ATOM 1018 C C . PHE A 1 121 ? 13.776 12.840 -16.636 1.00 91.94 121 PHE A C 1
ATOM 1020 O O . PHE A 1 121 ? 13.951 13.458 -15.595 1.00 91.94 121 PHE A O 1
ATOM 1027 N N . THR A 1 122 ? 14.656 12.895 -17.645 1.00 91.38 122 THR A N 1
ATOM 1028 C CA . THR A 1 122 ? 15.940 13.625 -17.568 1.00 91.38 122 THR A CA 1
ATOM 1029 C C . THR A 1 122 ? 15.778 15.056 -17.033 1.00 91.38 122 THR A C 1
ATOM 1031 O O . THR A 1 122 ? 16.544 15.497 -16.180 1.00 91.38 122 THR A O 1
ATOM 1034 N N . HIS A 1 123 ? 14.722 15.761 -17.452 1.00 91.50 123 HIS A N 1
ATOM 1035 C CA . HIS A 1 123 ? 14.402 17.122 -17.000 1.00 91.50 123 HIS A CA 1
ATOM 1036 C C . HIS A 1 123 ? 14.032 17.223 -15.506 1.00 91.50 123 HIS A C 1
ATOM 1038 O O . HIS A 1 123 ? 14.203 18.279 -14.904 1.00 91.50 123 HIS A O 1
ATOM 1044 N N . ARG A 1 124 ? 13.566 16.128 -14.892 1.00 90.69 124 ARG A N 1
ATOM 1045 C CA . ARG A 1 124 ? 13.233 16.024 -13.459 1.00 90.69 124 ARG A CA 1
ATOM 1046 C C . ARG A 1 124 ? 14.418 15.586 -12.595 1.00 90.69 124 ARG A C 1
ATOM 1048 O O . ARG A 1 124 ? 14.238 15.420 -11.392 1.00 90.69 124 ARG A O 1
ATOM 1055 N N . ARG A 1 125 ? 15.607 15.399 -13.193 1.00 89.88 125 ARG A N 1
ATOM 1056 C CA . ARG A 1 125 ? 16.855 14.987 -12.521 1.00 89.88 125 ARG A CA 1
ATOM 1057 C C . ARG A 1 125 ? 16.644 13.759 -11.615 1.00 89.88 125 ARG A C 1
ATOM 1059 O O . ARG A 1 125 ? 16.752 13.886 -10.396 1.00 89.88 125 ARG A O 1
ATOM 1066 N N . PRO A 1 126 ? 16.301 12.592 -12.191 1.00 92.25 126 PRO A N 1
ATOM 1067 C CA . PRO A 1 126 ? 15.963 11.407 -11.419 1.00 92.25 126 PRO A CA 1
ATOM 1068 C C . PRO A 1 126 ? 17.162 10.977 -10.576 1.00 92.25 126 PRO A C 1
ATOM 1070 O O . PRO A 1 126 ? 18.269 10.827 -11.092 1.00 92.25 126 PRO A O 1
ATOM 1073 N N . GLN A 1 127 ? 16.939 10.769 -9.283 1.00 92.44 127 GLN A N 1
ATOM 1074 C CA . GLN A 1 127 ? 17.955 10.251 -8.375 1.00 92.44 127 GLN A CA 1
ATOM 1075 C C . GLN A 1 127 ? 17.637 8.799 -8.077 1.00 92.44 127 GLN A C 1
ATOM 1077 O O . GLN A 1 127 ? 16.621 8.510 -7.454 1.00 92.44 127 GLN A O 1
ATOM 1082 N N . PHE A 1 128 ? 18.495 7.901 -8.547 1.00 93.12 128 PHE A N 1
ATOM 1083 C CA . PHE A 1 128 ? 18.321 6.465 -8.390 1.00 93.12 128 PHE A CA 1
ATOM 1084 C C . PHE A 1 128 ? 19.364 5.930 -7.409 1.00 93.12 128 PHE A C 1
ATOM 1086 O O . PHE A 1 128 ? 20.564 6.071 -7.646 1.00 93.12 128 PHE A O 1
ATOM 1093 N N . LEU A 1 129 ? 18.908 5.322 -6.319 1.00 92.75 129 LEU A N 1
ATOM 1094 C CA . LEU A 1 129 ? 19.739 4.777 -5.251 1.00 92.75 129 LEU A CA 1
ATOM 1095 C C . LEU A 1 129 ? 19.380 3.307 -5.032 1.00 92.75 129 LEU A C 1
ATOM 1097 O O . LEU A 1 129 ? 18.214 2.969 -4.843 1.00 92.75 129 LEU A O 1
ATOM 1101 N N . GLU A 1 130 ? 20.378 2.430 -5.040 1.00 93.06 130 GLU A N 1
ATOM 1102 C CA . GLU A 1 130 ? 20.199 1.060 -4.562 1.00 93.06 130 GLU A CA 1
ATOM 1103 C C . GLU A 1 130 ? 20.258 1.057 -3.036 1.00 93.06 130 GLU A C 1
ATOM 1105 O O . GLU A 1 130 ? 21.191 1.605 -2.451 1.00 93.06 130 GLU A O 1
ATOM 1110 N N . LEU A 1 131 ? 19.232 0.488 -2.404 1.00 88.00 131 LEU A N 1
ATOM 1111 C CA . LEU A 1 131 ? 19.156 0.384 -0.952 1.00 88.00 131 LEU A CA 1
ATOM 1112 C C . LEU A 1 131 ? 19.835 -0.906 -0.490 1.00 88.00 131 LEU A C 1
ATOM 1114 O O . LEU A 1 131 ? 20.790 -0.846 0.273 1.00 88.00 131 LEU A O 1
ATOM 1118 N N . ASP A 1 132 ? 19.323 -2.055 -0.948 1.00 87.00 132 ASP A N 1
ATOM 1119 C CA . ASP A 1 132 ? 19.833 -3.392 -0.621 1.00 87.00 132 ASP A CA 1
ATOM 1120 C C . ASP A 1 132 ? 19.101 -4.481 -1.430 1.00 87.00 132 ASP A C 1
ATOM 1122 O O . ASP A 1 132 ? 17.920 -4.320 -1.737 1.00 87.00 132 ASP A O 1
ATOM 1126 N N . HIS A 1 133 ? 19.757 -5.607 -1.730 1.00 88.38 133 HIS A N 1
ATOM 1127 C CA . HIS A 1 133 ? 19.164 -6.815 -2.329 1.00 88.38 133 HIS A CA 1
ATOM 1128 C C . HIS A 1 133 ? 18.188 -6.555 -3.498 1.00 88.38 133 HIS A C 1
ATOM 1130 O O . HIS A 1 133 ? 17.082 -7.103 -3.539 1.00 88.38 133 HIS A O 1
ATOM 1136 N N . GLY A 1 134 ? 18.567 -5.692 -4.446 1.00 85.00 134 GLY A N 1
ATOM 1137 C CA . GLY A 1 134 ? 17.722 -5.359 -5.596 1.00 85.00 134 GLY A CA 1
ATOM 1138 C C . GLY A 1 134 ? 16.507 -4.481 -5.263 1.00 85.00 134 GLY A C 1
ATOM 1139 O O . GLY A 1 134 ? 15.575 -4.392 -6.064 1.00 85.00 134 GLY A O 1
ATOM 1140 N N . ARG A 1 135 ? 16.497 -3.834 -4.095 1.00 89.88 135 ARG A N 1
ATOM 1141 C CA . ARG A 1 135 ? 15.543 -2.783 -3.728 1.00 89.88 135 ARG A CA 1
ATOM 1142 C C . ARG A 1 135 ? 16.136 -1.432 -4.083 1.00 89.88 135 ARG A C 1
ATOM 1144 O O . ARG A 1 135 ? 17.282 -1.138 -3.746 1.00 89.88 135 ARG A O 1
ATOM 1151 N N . PHE A 1 136 ? 15.331 -0.593 -4.712 1.00 93.31 136 PHE A N 1
ATOM 1152 C CA . PHE A 1 136 ? 15.768 0.697 -5.218 1.00 93.31 136 PHE A CA 1
ATOM 1153 C C . PHE A 1 136 ? 14.840 1.806 -4.756 1.00 93.31 136 PHE A C 1
ATOM 1155 O O . PHE A 1 136 ? 13.633 1.621 -4.593 1.00 93.31 136 PHE A O 1
ATOM 1162 N N . TYR A 1 137 ? 15.434 2.972 -4.583 1.00 93.38 137 TYR A N 1
ATOM 1163 C CA . TYR A 1 137 ? 14.760 4.227 -4.349 1.00 93.38 137 TYR A CA 1
ATOM 1164 C C . TYR A 1 137 ? 14.975 5.139 -5.552 1.00 93.38 137 TYR A C 1
ATOM 1166 O O . TYR A 1 137 ? 16.091 5.275 -6.055 1.00 93.38 137 TYR A O 1
ATOM 1174 N N . LEU A 1 138 ? 13.899 5.763 -6.010 1.00 92.94 138 LEU A N 1
ATOM 1175 C CA . LEU A 1 138 ? 13.898 6.733 -7.087 1.00 92.94 138 LEU A CA 1
ATOM 1176 C C . LEU A 1 138 ? 13.179 7.994 -6.615 1.00 92.94 138 LEU A C 1
ATOM 1178 O O . LEU A 1 138 ? 11.984 7.948 -6.344 1.00 92.94 138 LEU A O 1
ATOM 1182 N N . ALA A 1 139 ? 13.884 9.119 -6.591 1.00 93.38 139 ALA A N 1
ATOM 1183 C CA . ALA A 1 139 ? 13.275 10.427 -6.387 1.00 93.38 139 ALA A CA 1
ATOM 1184 C C . ALA A 1 139 ? 13.185 11.188 -7.712 1.00 93.38 139 ALA A C 1
ATOM 1186 O O . ALA A 1 139 ? 14.169 11.301 -8.452 1.00 93.38 139 ALA A O 1
ATOM 1187 N N . LEU A 1 140 ? 12.007 11.739 -8.000 1.00 91.12 140 LEU A N 1
ATOM 1188 C CA . LEU A 1 140 ? 11.766 12.651 -9.113 1.00 91.12 140 LEU A CA 1
ATOM 1189 C C . LEU A 1 140 ? 11.415 14.035 -8.566 1.00 91.12 140 LEU A C 1
ATOM 1191 O O . LEU A 1 140 ? 10.566 14.158 -7.687 1.00 91.12 140 LEU A O 1
ATOM 1195 N N . GLN A 1 141 ? 12.036 15.079 -9.112 1.00 88.44 141 GLN A N 1
ATOM 1196 C CA . GLN A 1 141 ? 11.762 16.464 -8.722 1.00 88.44 141 GLN A CA 1
ATOM 1197 C C . GLN A 1 141 ? 10.713 17.099 -9.649 1.00 88.44 141 GLN A C 1
ATOM 1199 O O . GLN A 1 141 ? 10.605 16.719 -10.816 1.00 88.44 141 GLN A O 1
ATOM 1204 N N . ASN A 1 142 ? 9.957 18.080 -9.144 1.00 82.12 142 ASN A N 1
ATOM 1205 C CA . ASN A 1 142 ? 8.978 18.892 -9.890 1.00 82.12 142 ASN A CA 1
ATOM 1206 C C . ASN A 1 142 ? 7.938 18.093 -10.729 1.00 82.12 142 ASN A C 1
ATOM 1208 O O . ASN A 1 142 ? 8.106 17.970 -11.945 1.00 82.12 142 ASN A O 1
ATOM 1212 N N . PRO A 1 143 ? 6.839 17.571 -10.137 1.00 82.94 143 PRO A N 1
ATOM 1213 C CA . PRO A 1 143 ? 6.511 17.560 -8.705 1.00 82.94 143 PRO A CA 1
ATOM 1214 C C . PRO A 1 143 ? 7.388 16.570 -7.931 1.00 82.94 143 PRO A C 1
ATOM 1216 O O . PRO A 1 143 ? 8.093 15.770 -8.541 1.00 82.94 143 PRO A O 1
ATOM 1219 N N . VAL A 1 144 ? 7.368 16.620 -6.600 1.00 87.88 144 VAL A N 1
ATOM 1220 C CA . VAL A 1 144 ? 8.100 15.640 -5.786 1.00 87.88 144 VAL A CA 1
ATOM 1221 C C . VAL A 1 144 ? 7.358 14.306 -5.821 1.00 87.88 144 VAL A C 1
ATOM 1223 O O . VAL A 1 144 ? 6.182 14.217 -5.460 1.00 87.88 144 VAL A O 1
ATOM 1226 N N . GLU A 1 145 ? 8.048 13.274 -6.292 1.00 91.38 145 GLU A N 1
ATOM 1227 C CA . GLU A 1 145 ? 7.546 11.905 -6.327 1.00 91.38 145 GLU A CA 1
ATOM 1228 C C . GLU A 1 145 ? 8.646 10.946 -5.875 1.00 91.38 145 GLU A C 1
ATOM 1230 O O . GLU A 1 145 ? 9.707 10.872 -6.502 1.00 91.38 145 GLU A O 1
ATOM 1235 N N . ASP A 1 146 ? 8.351 10.199 -4.816 1.00 92.75 146 ASP A N 1
ATOM 1236 C CA . ASP A 1 146 ? 9.244 9.207 -4.232 1.00 92.75 146 ASP A CA 1
ATOM 1237 C C . ASP A 1 146 ? 8.758 7.814 -4.619 1.00 92.75 146 ASP A C 1
ATOM 1239 O O . ASP A 1 146 ? 7.595 7.462 -4.412 1.00 92.75 146 ASP A O 1
ATOM 1243 N N . ILE A 1 147 ? 9.641 7.015 -5.208 1.00 94.31 147 ILE A N 1
ATOM 1244 C CA . ILE A 1 147 ? 9.302 5.711 -5.766 1.00 94.31 147 ILE A CA 1
ATOM 1245 C C . ILE A 1 147 ? 10.205 4.649 -5.154 1.00 94.31 147 ILE A C 1
ATOM 1247 O O . ILE A 1 147 ? 11.420 4.657 -5.337 1.00 94.31 147 ILE A O 1
ATOM 1251 N N . PHE A 1 148 ? 9.593 3.692 -4.468 1.00 95.56 148 PHE A N 1
ATOM 1252 C CA . PHE A 1 148 ? 10.257 2.509 -3.938 1.00 95.56 148 PHE A CA 1
ATOM 1253 C C . PHE A 1 148 ? 10.001 1.328 -4.860 1.00 95.56 148 PHE A C 1
ATOM 1255 O O . PHE A 1 148 ? 8.854 1.042 -5.198 1.00 95.56 148 PHE A O 1
ATOM 1262 N N . ILE A 1 149 ? 11.062 0.636 -5.255 1.00 95.31 149 ILE A N 1
ATOM 1263 C CA . ILE A 1 149 ? 11.014 -0.483 -6.193 1.00 95.31 149 ILE A CA 1
ATOM 1264 C C . ILE A 1 149 ? 11.595 -1.707 -5.497 1.00 95.31 149 ILE A C 1
ATOM 1266 O O . ILE A 1 149 ? 12.701 -1.640 -4.963 1.00 95.31 149 ILE A O 1
ATOM 1270 N N . TYR A 1 150 ? 10.875 -2.824 -5.497 1.00 94.44 150 TYR A N 1
ATOM 1271 C CA . TYR A 1 150 ? 11.343 -4.064 -4.881 1.00 94.44 150 TYR A CA 1
ATOM 1272 C C . TYR A 1 150 ? 10.929 -5.297 -5.694 1.00 94.44 150 TYR A C 1
ATOM 1274 O O . TYR A 1 150 ? 9.883 -5.282 -6.350 1.00 94.44 150 TYR A O 1
ATOM 1282 N N . PRO A 1 151 ? 11.744 -6.366 -5.672 1.00 91.88 151 PRO A N 1
ATOM 1283 C CA . PRO A 1 151 ? 11.445 -7.595 -6.392 1.00 91.88 151 PRO A CA 1
ATOM 1284 C C . PRO A 1 151 ? 10.266 -8.336 -5.751 1.00 91.88 151 PRO A C 1
ATOM 1286 O O . PRO A 1 151 ? 10.145 -8.407 -4.525 1.00 91.88 151 PRO A O 1
ATOM 1289 N N . HIS A 1 152 ? 9.400 -8.904 -6.587 1.00 91.00 152 HIS A N 1
ATOM 1290 C CA . HIS A 1 152 ? 8.247 -9.699 -6.181 1.00 91.00 152 HIS A CA 1
ATOM 1291 C C . HIS A 1 152 ? 8.019 -10.848 -7.169 1.00 91.00 152 HIS A C 1
ATOM 1293 O O . HIS A 1 152 ? 7.320 -10.699 -8.171 1.00 91.00 152 HIS A O 1
ATOM 1299 N N . GLY A 1 153 ? 8.630 -12.002 -6.886 1.00 89.31 153 GLY A N 1
ATOM 1300 C CA . GLY A 1 153 ? 8.686 -13.104 -7.847 1.00 89.31 153 GLY A CA 1
ATOM 1301 C C . GLY A 1 153 ? 9.447 -12.675 -9.103 1.00 89.31 153 GLY A C 1
ATOM 1302 O O . GLY A 1 153 ? 10.535 -12.112 -8.994 1.00 89.31 153 GLY A O 1
ATOM 1303 N N . ASP A 1 154 ? 8.841 -12.886 -10.270 1.00 89.81 154 ASP A N 1
ATOM 1304 C CA . ASP A 1 154 ? 9.397 -12.493 -11.574 1.00 89.81 154 ASP A CA 1
ATOM 1305 C C . ASP A 1 154 ? 9.039 -11.049 -11.984 1.00 89.81 154 ASP A C 1
ATOM 1307 O O . ASP A 1 154 ? 9.361 -10.602 -13.086 1.00 89.81 154 ASP A O 1
ATOM 1311 N N . GLU A 1 155 ? 8.348 -10.309 -11.116 1.00 93.62 155 GLU A N 1
ATOM 1312 C CA . GLU A 1 155 ? 7.890 -8.940 -11.354 1.00 93.62 155 GLU A CA 1
ATOM 1313 C C . GLU A 1 155 ? 8.505 -7.966 -10.332 1.00 93.62 155 GLU A C 1
ATOM 1315 O O . GLU A 1 155 ? 9.157 -8.3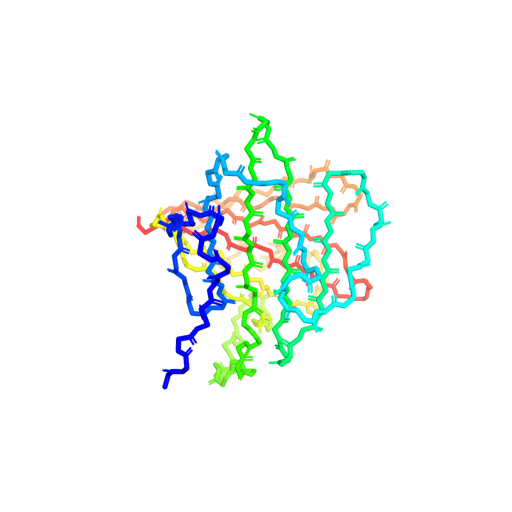46 -9.356 1.00 93.62 155 GLU A O 1
ATOM 1320 N N . LEU A 1 156 ? 8.295 -6.671 -10.554 1.00 94.25 156 LEU A N 1
ATOM 1321 C CA . LEU A 1 156 ? 8.655 -5.601 -9.631 1.00 94.25 156 LEU A CA 1
ATOM 1322 C C . LEU A 1 156 ? 7.393 -4.984 -9.043 1.00 94.25 156 LEU A C 1
ATOM 1324 O O . LEU A 1 156 ? 6.454 -4.650 -9.769 1.00 94.25 156 LEU A O 1
ATOM 1328 N N . LEU A 1 157 ? 7.403 -4.752 -7.737 1.00 95.06 157 LEU A N 1
ATOM 1329 C CA . LEU A 1 157 ? 6.427 -3.896 -7.082 1.00 95.06 157 LEU A CA 1
ATOM 1330 C C . LEU A 1 157 ? 6.998 -2.485 -6.947 1.00 95.06 157 LEU A C 1
ATOM 1332 O O . LEU A 1 157 ? 8.134 -2.298 -6.510 1.00 95.06 157 LEU A O 1
ATOM 1336 N N . LEU A 1 158 ? 6.204 -1.496 -7.354 1.00 95.31 158 LEU A N 1
ATOM 1337 C CA . LEU A 1 158 ? 6.546 -0.081 -7.271 1.00 95.31 158 LEU A CA 1
ATOM 1338 C C . LEU A 1 158 ? 5.549 0.618 -6.349 1.00 95.31 158 LEU A C 1
ATOM 1340 O O . LEU A 1 158 ? 4.356 0.657 -6.649 1.00 95.31 158 LEU A O 1
ATOM 1344 N N . LEU A 1 159 ? 6.036 1.208 -5.263 1.00 93.56 159 LEU A N 1
ATOM 1345 C CA . LEU A 1 159 ? 5.288 2.140 -4.425 1.00 93.56 159 LEU A CA 1
ATOM 1346 C C . LEU A 1 159 ? 5.651 3.561 -4.853 1.00 93.56 159 LEU A C 1
ATOM 1348 O O . LEU A 1 159 ? 6.791 3.961 -4.662 1.00 93.56 159 LEU A O 1
ATOM 1352 N N . SER A 1 160 ? 4.711 4.316 -5.414 1.00 93.62 160 SER A N 1
ATOM 1353 C CA . SER A 1 160 ? 4.883 5.743 -5.714 1.00 93.62 160 SER A CA 1
ATOM 1354 C C . SER A 1 160 ? 4.128 6.574 -4.684 1.00 93.62 160 SER A C 1
ATOM 1356 O O . SER A 1 160 ? 2.936 6.360 -4.467 1.00 93.62 160 SER A O 1
ATOM 1358 N N . ALA A 1 161 ? 4.823 7.506 -4.046 1.00 9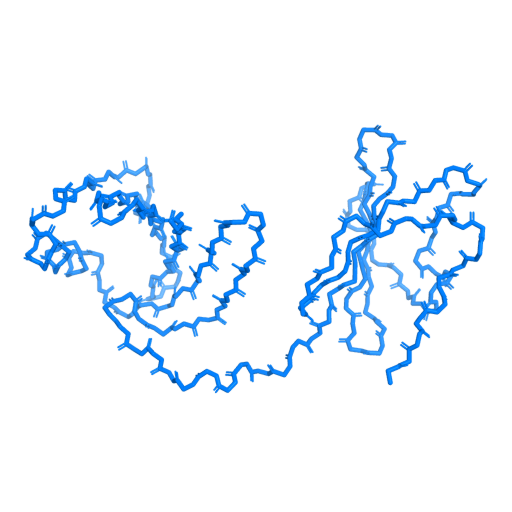1.81 161 ALA A N 1
ATOM 1359 C CA . ALA A 1 161 ? 4.260 8.503 -3.156 1.00 91.81 161 ALA A CA 1
ATOM 1360 C C . ALA A 1 161 ? 4.408 9.882 -3.802 1.00 91.81 161 ALA A C 1
ATOM 1362 O O . ALA A 1 161 ? 5.516 10.343 -4.070 1.00 91.81 161 ALA A O 1
ATOM 1363 N N . THR A 1 162 ? 3.285 10.550 -4.042 1.00 89.62 162 THR A N 1
ATOM 1364 C CA . THR A 1 162 ? 3.250 11.901 -4.613 1.00 89.62 162 THR A CA 1
ATOM 1365 C C . THR A 1 162 ? 2.704 12.893 -3.600 1.00 89.62 162 THR A C 1
ATOM 1367 O O . THR A 1 162 ? 1.674 12.630 -2.961 1.00 89.62 162 THR A O 1
ATOM 1370 N N . MET A 1 163 ? 3.362 14.047 -3.509 1.00 81.75 163 MET A N 1
ATOM 1371 C CA . MET A 1 163 ? 2.848 15.234 -2.827 1.00 81.75 163 MET A CA 1
ATOM 1372 C C . MET A 1 163 ? 2.295 16.202 -3.894 1.00 81.75 163 MET A C 1
ATOM 1374 O O . MET A 1 163 ? 2.974 16.401 -4.904 1.00 81.75 163 MET A O 1
ATOM 1378 N N . PRO A 1 164 ? 1.057 16.707 -3.744 1.00 64.88 164 PRO A N 1
ATOM 1379 C CA . PRO A 1 164 ? 0.440 17.659 -4.663 1.00 64.88 164 PRO A CA 1
ATOM 1380 C C . PRO A 1 164 ? 1.151 19.014 -4.657 1.00 64.88 164 PRO A C 1
ATOM 1382 O O . PRO A 1 164 ? 1.789 19.353 -3.634 1.00 64.88 164 PRO A O 1
#

Mean predicted aligned error: 12.39 Å

Foldseek 3Di:
DDDQDDDPQQCWDFPDDDPFKTKTWTDPRDDDDCVSVVFDWDPPDPQWTWGDDPQWIWIWGDDPNIIMIMIGHPDDQPPPPQPQDLQGGWRDWDDDPQKIKTKHKAQDDPVVSVVCCCVVQVVQVWDWDDDDDQWIWIFGVDPTKIWIWDDDPNIIMIIIMTHD

Nearest PDB structures (foldseek):
  8vx4-assembly1_A  TM=6.111E-01  e=2.218E-01  Homo sapiens
  6saw-assembly2_B  TM=2.145E-01  e=8.445E-01  Idiomarina sp. A28L
  5lly-assembly2_B  TM=2.993E-01  e=2.889E+00  Idiomarina sp. A28L
  6et7-assembly1_A  TM=2.263E-01  e=1.883E+00  Idiomarina sp. A28L
  5lly-assembly2_A  TM=2.130E-01  e=3.774E+00  Idiomarina sp. A28L

pLDDT: mean 85.57, std 11.51, range [35.28, 95.56]

Radius of gyration: 19.98 Å; Cα contacts (8 Å, |Δi|>4): 307; chains: 1; bounding box: 46×34×50 Å

Solvent-accessible surface area (backbone atoms only — not comparable to full-atom values): 9402 Å² total; per-residue (Å²): 133,83,80,78,82,66,68,80,60,35,55,68,41,82,72,46,80,53,92,45,34,38,34,28,40,42,42,95,68,57,88,86,54,61,54,82,75,77,29,75,60,48,74,86,46,100,52,36,35,34,32,69,54,95,76,23,43,38,37,42,37,57,56,96,93,39,40,36,40,37,41,37,43,67,60,74,76,74,83,63,72,79,61,67,49,96,64,23,43,68,75,48,76,47,76,58,96,75,34,40,41,37,33,21,44,20,78,64,56,69,70,58,53,49,56,48,46,55,65,76,35,49,92,31,59,62,45,79,43,80,76,57,97,77,24,35,40,35,40,34,43,87,65,53,34,44,32,43,37,33,76,50,87,90,30,30,39,33,41,38,39,39,53,126

Sequence (164 aa):
MFAIDLPPDWQATVWSEQRSQTIWQLRRGALPSLTQLGCQPVHQFARFSWCEVNHQLWVLQESAGQFWLTRYRRLPKPTVAPRNNWRGRLLQQFNGQGKSIEVFLNKHHIKQLRSFVELRFTHRRPQFLELDHGRFYLALQNPVEDIFIYPHGDELLLLSATMP

Organism: NCBI:txid575789

Secondary structure (DSSP, 8-state):
-------GGG--EEEEE-SSEEEEEEPSSS---GGGGTS--EEEETTEEEEEETTEEEEEEEETTEEEEEEEE-----------BTTBEEEEEEEETTEEEEEEEE-S-HHHHHHHHHHHTGGG--EEEEEETTEEEEEETTTTEEEEEEEETTEEEEEEEE--